Protein AF-A0A3Q8WST6-F1 (afdb_monomer_lite)

Structure (mmCIF, N/CA/C/O backbone):
data_AF-A0A3Q8WST6-F1
#
_entry.id   AF-A0A3Q8WST6-F1
#
loop_
_atom_site.group_PDB
_atom_site.id
_atom_site.type_symbol
_atom_site.label_atom_id
_atom_site.label_alt_id
_atom_site.label_comp_id
_atom_site.label_asym_id
_atom_site.label_entity_id
_atom_site.label_seq_id
_atom_site.pdbx_PDB_ins_code
_atom_site.Cartn_x
_atom_site.Cartn_y
_atom_site.Cartn_z
_atom_site.occupancy
_atom_site.B_iso_or_equiv
_atom_site.auth_seq_id
_atom_site.auth_comp_id
_atom_site.auth_asym_id
_atom_site.auth_atom_id
_atom_site.pdbx_PDB_model_num
ATOM 1 N N . MET A 1 1 ? -4.191 1.232 44.830 1.00 61.28 1 MET A N 1
ATOM 2 C CA . MET A 1 1 ? -4.397 2.197 43.733 1.00 61.28 1 MET A CA 1
ATOM 3 C C . MET A 1 1 ? -4.899 1.386 42.548 1.00 61.28 1 MET A C 1
ATOM 5 O O . MET A 1 1 ? -4.239 0.396 42.261 1.00 61.28 1 MET A O 1
ATOM 9 N N . PRO A 1 2 ? -6.073 1.664 41.961 1.00 59.22 2 PRO A N 1
ATOM 10 C CA . PRO A 1 2 ? -6.485 0.967 40.747 1.00 59.22 2 PRO A CA 1
ATOM 11 C C . PRO A 1 2 ? -5.611 1.432 39.574 1.00 59.22 2 PRO A C 1
ATOM 13 O O . PRO A 1 2 ? -5.230 2.604 39.529 1.00 59.22 2 PRO A O 1
ATOM 16 N N . ASP A 1 3 ? -5.274 0.516 38.667 1.00 56.38 3 ASP A N 1
ATOM 17 C CA . ASP A 1 3 ? -4.567 0.850 37.430 1.00 56.38 3 ASP A CA 1
ATOM 18 C C . ASP A 1 3 ? -5.406 1.816 36.578 1.00 56.38 3 ASP A C 1
ATOM 20 O O . ASP A 1 3 ? -6.643 1.740 36.595 1.00 56.38 3 ASP A O 1
ATOM 24 N N . PRO A 1 4 ? -4.768 2.741 35.837 1.00 66.75 4 PRO A N 1
ATOM 25 C CA . PRO A 1 4 ? -5.486 3.589 34.899 1.00 66.75 4 PRO A CA 1
ATOM 26 C C . PRO A 1 4 ? -6.216 2.718 33.861 1.00 66.75 4 PRO A C 1
ATOM 28 O O . PRO A 1 4 ? -5.699 1.668 33.467 1.00 66.75 4 PRO A O 1
ATOM 31 N N . PRO A 1 5 ? -7.415 3.129 33.404 1.00 70.81 5 PRO A N 1
ATOM 32 C CA . PRO A 1 5 ? -8.131 2.393 32.373 1.00 70.81 5 PRO A CA 1
ATOM 33 C C . PRO A 1 5 ? -7.253 2.280 31.126 1.00 70.81 5 PRO A C 1
ATOM 35 O O . PRO A 1 5 ? -6.619 3.255 30.716 1.00 70.81 5 PRO A O 1
ATOM 38 N N . ALA A 1 6 ? -7.210 1.083 30.539 1.00 69.75 6 ALA A N 1
ATOM 39 C CA . ALA A 1 6 ? -6.455 0.850 29.316 1.00 69.75 6 ALA A CA 1
ATOM 40 C C . ALA A 1 6 ? -6.888 1.856 28.229 1.00 69.75 6 ALA A C 1
ATOM 42 O O . ALA A 1 6 ? -8.089 2.129 28.101 1.00 69.75 6 ALA A O 1
ATOM 43 N N . PRO A 1 7 ? -5.938 2.426 27.463 1.00 77.50 7 PRO A N 1
ATOM 44 C CA . PRO A 1 7 ? -6.259 3.382 26.413 1.00 77.50 7 PRO A CA 1
ATOM 45 C C . PRO A 1 7 ? -7.199 2.756 25.380 1.00 77.50 7 PRO A C 1
ATOM 47 O O . PRO A 1 7 ? -7.179 1.550 25.129 1.00 77.50 7 PRO A O 1
ATOM 50 N N . SER A 1 8 ? -8.049 3.584 24.771 1.00 90.56 8 SER A N 1
ATOM 51 C CA . SER A 1 8 ? -8.910 3.109 23.690 1.00 90.56 8 SER A CA 1
ATOM 52 C C . SER A 1 8 ? -8.067 2.694 22.480 1.00 90.56 8 SER A C 1
ATOM 54 O O . SER A 1 8 ? -6.995 3.249 22.238 1.00 90.56 8 SER A O 1
ATOM 56 N N . LEU A 1 9 ? -8.576 1.762 21.668 1.00 92.50 9 LEU A N 1
ATOM 57 C CA . LEU A 1 9 ? -7.887 1.332 20.446 1.00 92.50 9 LEU A CA 1
ATOM 58 C C . LEU A 1 9 ? -7.626 2.503 19.483 1.00 92.50 9 LEU A C 1
ATOM 60 O O . LEU A 1 9 ? -6.607 2.517 18.805 1.00 92.50 9 LEU A O 1
ATOM 64 N N . LEU A 1 10 ? -8.522 3.495 19.449 1.00 93.38 10 LEU A N 1
ATOM 65 C CA . LEU A 1 10 ? -8.335 4.705 18.652 1.00 93.38 10 LEU A CA 1
ATOM 66 C C . LEU A 1 10 ? -7.160 5.542 19.176 1.00 93.38 10 LEU A C 1
ATOM 68 O O . LEU A 1 10 ? -6.281 5.901 18.402 1.00 93.38 10 LEU A O 1
ATOM 72 N N . THR A 1 11 ? -7.087 5.754 20.493 1.00 94.19 11 THR A N 1
ATOM 73 C CA . THR A 1 11 ? -5.969 6.456 21.147 1.00 94.19 11 THR A CA 1
ATOM 74 C C . THR A 1 11 ? -4.635 5.750 20.903 1.00 94.19 11 THR A C 1
ATOM 76 O O . THR A 1 11 ? -3.608 6.392 20.706 1.00 94.19 11 THR A O 1
ATOM 79 N N . GLU A 1 12 ? -4.631 4.416 20.889 1.00 94.12 12 GLU A N 1
ATOM 80 C CA . GLU A 1 12 ? -3.433 3.655 20.544 1.00 94.12 12 GLU A CA 1
ATOM 81 C C . GLU A 1 12 ? -3.007 3.837 19.083 1.00 94.12 12 GLU A C 1
ATOM 83 O O . GLU A 1 12 ? -1.811 3.882 18.820 1.00 94.12 12 GLU A O 1
ATOM 88 N N . ILE A 1 13 ? -3.949 3.913 18.136 1.00 94.62 13 ILE A N 1
ATOM 89 C CA . ILE A 1 13 ? -3.645 4.173 16.719 1.00 94.62 13 ILE A CA 1
ATOM 90 C C . ILE A 1 13 ? -3.088 5.591 16.564 1.00 94.62 13 ILE A C 1
ATOM 92 O O . ILE A 1 13 ? -2.056 5.759 15.924 1.00 94.62 13 ILE A O 1
ATOM 96 N N . GLU A 1 14 ? -3.720 6.594 17.176 1.00 93.69 14 GLU A N 1
ATOM 97 C CA . GLU A 1 14 ? -3.243 7.985 17.152 1.00 93.69 14 GLU A CA 1
ATOM 98 C C . GLU A 1 14 ? -1.812 8.100 17.683 1.00 93.69 14 GLU A C 1
ATOM 100 O O . GLU A 1 14 ? -0.968 8.739 17.056 1.00 93.69 14 GLU A O 1
ATOM 105 N N . ARG A 1 15 ? -1.514 7.429 18.801 1.00 94.56 15 ARG A N 1
ATOM 106 C CA . ARG A 1 15 ? -0.159 7.375 19.352 1.00 94.56 15 ARG A CA 1
ATOM 107 C C . ARG A 1 15 ? 0.814 6.677 18.399 1.00 94.56 15 ARG A C 1
ATOM 109 O O . ARG A 1 15 ? 1.867 7.226 18.108 1.00 94.56 15 ARG A O 1
ATOM 116 N N . ASP A 1 16 ? 0.466 5.498 17.886 1.00 94.62 16 ASP A N 1
ATOM 117 C CA . ASP A 1 16 ? 1.342 4.730 16.991 1.00 94.62 16 ASP A CA 1
ATOM 118 C C . ASP A 1 16 ? 1.659 5.481 15.679 1.00 94.62 16 ASP A C 1
ATOM 120 O O . ASP A 1 16 ? 2.749 5.319 15.127 1.00 94.62 16 ASP A O 1
ATOM 124 N N . LEU A 1 17 ? 0.731 6.318 15.194 1.00 90.50 17 LEU A N 1
ATOM 125 C CA . LEU A 1 17 ? 0.955 7.210 14.051 1.00 90.50 17 LEU A CA 1
ATOM 126 C C . LEU A 1 17 ? 2.005 8.290 14.355 1.00 90.50 17 LEU A C 1
ATOM 128 O O . LEU A 1 17 ? 2.798 8.626 13.478 1.00 90.50 17 LEU A O 1
ATOM 132 N N . LEU A 1 18 ? 2.026 8.823 15.581 1.00 93.31 18 LEU A N 1
ATOM 133 C CA . LEU A 1 18 ? 3.017 9.812 16.023 1.00 93.31 18 LEU A CA 1
ATOM 134 C C . LEU A 1 18 ? 4.378 9.172 16.333 1.00 93.31 18 LEU A C 1
ATOM 136 O O . LEU A 1 18 ? 5.414 9.775 16.061 1.00 93.31 18 LEU A O 1
ATOM 140 N N . ASP A 1 19 ? 4.375 7.938 16.839 1.00 93.88 19 ASP A N 1
ATOM 141 C CA . ASP A 1 19 ? 5.580 7.180 17.203 1.00 93.88 19 ASP A CA 1
ATOM 142 C C . ASP A 1 19 ? 6.260 6.500 15.996 1.00 93.88 19 ASP A C 1
ATOM 144 O O . ASP A 1 19 ? 7.228 5.755 16.158 1.00 93.88 19 ASP A O 1
ATOM 148 N N . ASN A 1 20 ? 5.773 6.756 14.776 1.00 86.31 20 ASN A N 1
ATOM 149 C CA . ASN A 1 20 ? 6.305 6.220 13.519 1.00 86.31 20 ASN A CA 1
ATOM 150 C C . ASN A 1 20 ? 6.401 4.679 13.511 1.00 86.31 20 ASN A C 1
ATOM 152 O O . ASN A 1 20 ? 7.351 4.083 12.992 1.00 86.31 20 ASN A O 1
ATOM 156 N N . VAL A 1 21 ? 5.412 4.021 14.123 1.00 93.00 21 VAL A N 1
ATOM 157 C CA . VAL A 1 21 ? 5.289 2.561 14.116 1.00 93.00 21 VAL A CA 1
ATOM 158 C C . VAL A 1 21 ? 5.015 2.087 12.683 1.00 93.00 21 VAL A C 1
ATOM 160 O O . VAL A 1 21 ? 4.419 2.799 11.876 1.00 93.00 21 VAL A O 1
ATOM 163 N N . SER A 1 22 ? 5.431 0.861 12.343 1.00 92.12 22 SER A N 1
ATOM 164 C CA . SER A 1 22 ? 5.213 0.316 10.999 1.00 92.12 22 SER A CA 1
ATOM 165 C C . SER A 1 22 ? 3.739 0.381 10.574 1.00 92.12 22 SER A C 1
ATOM 167 O O . SER A 1 22 ? 2.833 0.011 11.326 1.00 92.12 22 SER A O 1
ATOM 169 N N . VAL A 1 23 ? 3.502 0.783 9.322 1.00 93.19 23 VAL A N 1
ATOM 170 C CA . VAL A 1 23 ? 2.153 0.881 8.733 1.00 93.19 23 VAL A CA 1
ATOM 171 C C . VAL A 1 23 ? 1.377 -0.433 8.886 1.00 93.19 23 VAL A C 1
ATOM 173 O O . VAL A 1 23 ? 0.189 -0.429 9.200 1.00 93.19 23 VAL A O 1
ATOM 176 N N . ALA A 1 24 ? 2.060 -1.575 8.765 1.00 95.00 24 ALA A N 1
ATOM 177 C CA . ALA A 1 24 ? 1.468 -2.893 8.972 1.00 95.00 24 ALA A CA 1
ATOM 178 C C . ALA A 1 24 ? 0.856 -3.076 10.376 1.00 95.00 24 ALA A C 1
ATOM 180 O O . ALA A 1 24 ? -0.201 -3.693 10.511 1.00 95.00 24 ALA A O 1
ATOM 181 N N . ASN A 1 25 ? 1.486 -2.548 11.431 1.00 95.12 25 ASN A N 1
ATOM 182 C CA . ASN A 1 25 ? 0.941 -2.622 12.790 1.00 95.12 25 ASN A CA 1
ATOM 183 C C . ASN A 1 25 ? -0.312 -1.755 12.941 1.00 95.12 25 ASN A C 1
ATOM 185 O O . ASN A 1 25 ? -1.302 -2.213 13.517 1.00 95.12 25 ASN A O 1
ATOM 189 N N . VAL A 1 26 ? -0.298 -0.549 12.370 1.00 96.06 26 VAL A N 1
ATOM 190 C CA . VAL A 1 26 ? -1.460 0.351 12.377 1.00 96.06 26 VAL A CA 1
ATOM 191 C C . VAL A 1 26 ? -2.638 -0.282 11.625 1.00 96.06 26 VAL A C 1
ATOM 193 O O . VAL A 1 26 ? -3.751 -0.313 12.147 1.00 96.06 26 VAL A O 1
ATOM 196 N N . LEU A 1 27 ? -2.401 -0.899 10.460 1.00 97.31 27 LEU A N 1
ATOM 197 C CA . LEU A 1 27 ? -3.434 -1.618 9.701 1.00 97.31 27 LEU A CA 1
ATOM 198 C C . LEU A 1 27 ? -4.040 -2.789 10.489 1.00 97.31 27 LEU A C 1
ATOM 200 O O . LEU A 1 27 ? -5.257 -2.964 10.487 1.00 97.31 27 LEU A O 1
ATOM 204 N N . ARG A 1 28 ? -3.236 -3.564 11.234 1.00 97.25 28 ARG A N 1
ATOM 205 C CA . ARG A 1 28 ? -3.767 -4.629 12.112 1.00 97.25 28 ARG A CA 1
ATOM 206 C C . ARG A 1 28 ? -4.700 -4.071 13.187 1.00 97.25 28 ARG A C 1
ATOM 208 O O . ARG A 1 28 ? -5.741 -4.669 13.460 1.00 97.25 28 ARG A O 1
ATOM 215 N N . LYS A 1 29 ? -4.363 -2.918 13.773 1.00 96.56 29 LYS A N 1
ATOM 216 C CA . LYS A 1 29 ? -5.243 -2.227 14.727 1.00 96.56 29 LYS A CA 1
ATOM 217 C C . LYS A 1 29 ? -6.521 -1.722 14.054 1.00 96.56 29 LYS A C 1
ATOM 219 O O . LYS A 1 29 ? -7.591 -1.858 14.643 1.00 96.56 29 LYS A O 1
ATOM 224 N N . LEU A 1 30 ? -6.448 -1.234 12.815 1.00 96.81 30 LEU A N 1
ATOM 225 C CA . LEU A 1 30 ? -7.628 -0.826 12.043 1.00 96.81 30 LEU A CA 1
ATOM 226 C C . LEU A 1 30 ? -8.566 -1.995 11.719 1.00 96.81 30 LEU A C 1
ATOM 228 O O . LEU A 1 30 ? -9.779 -1.832 11.816 1.00 96.81 30 LEU A O 1
ATOM 232 N N . ILE A 1 31 ? -8.039 -3.192 11.440 1.00 97.88 31 ILE A N 1
ATOM 233 C CA . ILE A 1 31 ? -8.857 -4.410 11.284 1.00 97.88 31 ILE A CA 1
ATOM 234 C C . ILE A 1 31 ? -9.650 -4.692 12.571 1.00 97.88 31 ILE A C 1
ATOM 236 O O . ILE A 1 31 ? -10.858 -4.940 12.522 1.00 97.88 31 ILE A O 1
ATOM 240 N N . LEU A 1 32 ? -8.992 -4.623 13.735 1.00 97.19 32 LEU A N 1
ATOM 241 C CA . LEU A 1 32 ? -9.652 -4.807 15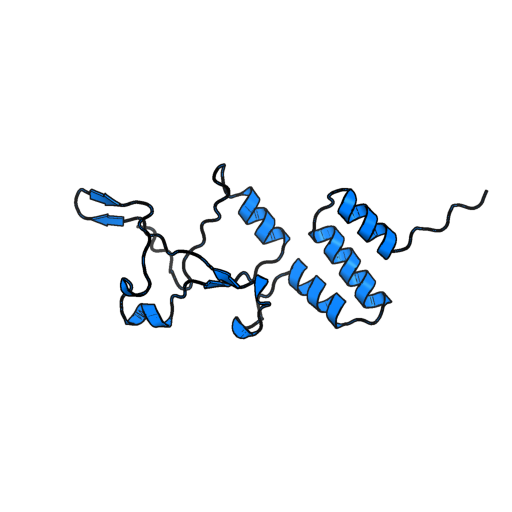.033 1.00 97.19 32 LEU A CA 1
ATOM 242 C C . LEU A 1 32 ? -10.689 -3.710 15.306 1.00 97.19 32 LEU A C 1
ATOM 244 O O . LEU A 1 32 ? -11.772 -4.004 15.816 1.00 97.19 32 LEU A O 1
ATOM 248 N N . LEU A 1 33 ? -10.375 -2.461 14.953 1.00 96.06 33 LEU A N 1
ATOM 249 C CA . LEU A 1 33 ? -11.281 -1.326 15.101 1.00 96.06 33 LEU A CA 1
ATOM 250 C C . LEU A 1 33 ? -12.531 -1.502 14.236 1.00 96.06 33 LEU A C 1
ATOM 252 O O . LEU A 1 33 ? -13.634 -1.373 14.759 1.00 96.06 33 LEU A O 1
ATOM 256 N N . GLY A 1 34 ? -12.375 -1.871 12.961 1.00 95.88 34 GLY A N 1
ATOM 257 C CA . GLY A 1 34 ? -13.488 -2.149 12.050 1.00 95.88 34 GLY A CA 1
ATOM 258 C C . GLY A 1 34 ? -14.397 -3.261 12.573 1.00 95.88 34 GLY A C 1
ATOM 259 O O . GLY A 1 34 ? -15.614 -3.095 12.608 1.00 95.88 34 GLY A O 1
ATOM 260 N N . GLY A 1 35 ? -13.817 -4.345 13.100 1.00 95.50 35 GLY A N 1
ATOM 261 C CA . GLY A 1 35 ? -14.577 -5.417 13.749 1.00 95.50 35 GLY A CA 1
ATOM 262 C C . GLY A 1 35 ? -15.375 -4.950 14.973 1.00 95.50 35 GLY A C 1
ATOM 263 O O . GLY A 1 35 ? -16.539 -5.315 15.117 1.00 95.50 35 GLY A O 1
ATOM 264 N N . ARG A 1 36 ? -14.784 -4.109 15.835 1.00 94.56 36 ARG A N 1
ATOM 265 C CA . ARG A 1 36 ? -15.458 -3.552 17.026 1.00 94.56 36 ARG A CA 1
ATOM 266 C C . ARG A 1 36 ? -16.534 -2.523 16.682 1.00 94.56 36 ARG A C 1
ATOM 268 O O . ARG A 1 36 ? -17.539 -2.446 17.378 1.00 94.56 36 ARG A O 1
ATOM 275 N N . ALA A 1 37 ? -16.317 -1.745 15.627 1.00 93.56 37 ALA A N 1
ATOM 276 C CA . ALA A 1 37 ? -17.249 -0.731 15.150 1.00 93.56 37 ALA A CA 1
ATOM 277 C C . ALA A 1 37 ? -18.365 -1.306 14.257 1.00 93.56 37 ALA A C 1
ATOM 279 O O . ALA A 1 37 ? -19.260 -0.567 13.859 1.00 93.56 37 ALA A O 1
ATOM 280 N N . GLY A 1 38 ? -18.309 -2.598 13.906 1.00 93.94 38 GLY A N 1
ATOM 281 C CA . GLY A 1 38 ? -19.239 -3.214 12.954 1.00 93.94 38 GLY A CA 1
ATOM 282 C C . GLY A 1 38 ? -19.054 -2.737 11.506 1.00 93.94 38 GLY A C 1
ATOM 283 O O . GLY A 1 38 ? -19.932 -2.955 10.677 1.00 93.94 38 GLY A O 1
ATOM 284 N N . SER A 1 39 ? -17.925 -2.099 11.185 1.00 97.44 39 SER A N 1
ATOM 285 C CA . SER A 1 39 ? -17.602 -1.635 9.834 1.00 97.44 39 SER A CA 1
ATOM 286 C C . SER A 1 39 ? -16.839 -2.723 9.080 1.00 97.44 39 SER A C 1
ATOM 288 O O . SER A 1 39 ? -15.621 -2.873 9.222 1.00 97.44 39 SER A O 1
ATOM 290 N N . ALA A 1 40 ? -17.574 -3.500 8.280 1.00 97.00 40 ALA A N 1
ATOM 291 C CA . ALA A 1 40 ? -16.982 -4.486 7.378 1.00 97.00 40 ALA A CA 1
ATOM 292 C C . ALA A 1 40 ? -16.072 -3.811 6.342 1.00 97.00 40 ALA A C 1
ATOM 294 O O . ALA A 1 40 ? -14.967 -4.285 6.115 1.00 97.00 40 ALA A O 1
ATOM 295 N N . GLU A 1 41 ? -16.487 -2.658 5.811 1.00 96.44 41 GLU A N 1
ATOM 296 C CA . GLU A 1 41 ? -15.719 -1.873 4.840 1.00 96.44 41 GLU A CA 1
ATOM 297 C C . GLU A 1 41 ? -14.315 -1.528 5.356 1.00 96.44 41 GLU A C 1
ATOM 299 O O . GLU A 1 41 ? -13.326 -1.860 4.707 1.00 96.44 41 GLU A O 1
ATOM 304 N N . LEU A 1 42 ? -14.206 -0.951 6.561 1.00 96.50 42 LEU A N 1
ATOM 305 C CA . LEU A 1 42 ? -12.909 -0.592 7.145 1.00 96.50 42 LEU A CA 1
ATOM 306 C C . LEU A 1 42 ? -12.033 -1.824 7.377 1.00 96.50 42 LEU A C 1
ATOM 308 O O . LEU A 1 42 ? -10.830 -1.811 7.110 1.00 96.50 42 LEU A O 1
ATOM 312 N N . ARG A 1 43 ? -12.639 -2.889 7.907 1.00 97.56 43 ARG A N 1
ATOM 313 C CA . ARG A 1 43 ? -11.939 -4.135 8.210 1.00 97.56 43 ARG A CA 1
ATOM 314 C C . ARG A 1 43 ? -11.386 -4.776 6.938 1.00 97.56 43 ARG A C 1
ATOM 316 O O . ARG A 1 43 ? -10.234 -5.206 6.931 1.00 97.56 43 ARG A O 1
ATOM 323 N N . ASP A 1 44 ? -12.202 -4.849 5.895 1.00 96.62 44 ASP A N 1
ATOM 324 C CA . ASP A 1 44 ? -11.873 -5.538 4.653 1.00 96.62 44 ASP A CA 1
ATOM 325 C C . ASP A 1 44 ? -10.857 -4.721 3.842 1.00 96.62 44 ASP A C 1
ATOM 327 O O . ASP A 1 44 ? -9.855 -5.284 3.401 1.00 96.62 44 ASP A O 1
ATOM 331 N N . TRP A 1 45 ? -11.018 -3.392 3.776 1.00 96.94 45 TRP A N 1
ATOM 332 C CA . TRP A 1 45 ? -10.018 -2.483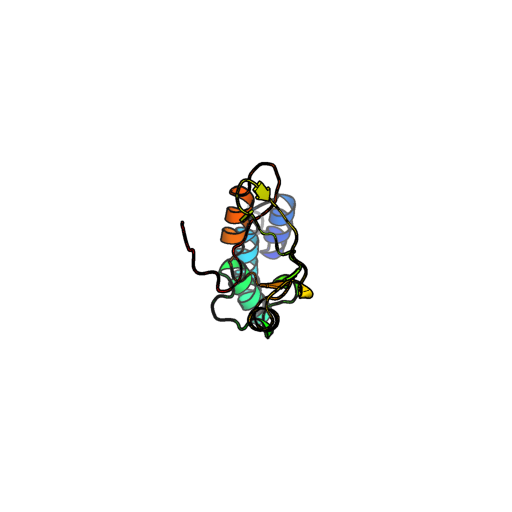 3.206 1.00 96.94 45 TRP A CA 1
ATOM 333 C C . TRP A 1 45 ? -8.660 -2.618 3.906 1.00 96.94 45 TRP A C 1
ATOM 335 O O . TRP A 1 45 ? -7.652 -2.880 3.253 1.00 96.94 45 TRP A O 1
ATOM 345 N N . ALA A 1 46 ? -8.616 -2.530 5.241 1.00 97.69 46 ALA A N 1
ATOM 346 C CA . ALA A 1 46 ? -7.355 -2.621 5.980 1.00 97.69 46 ALA A CA 1
ATOM 347 C C . ALA A 1 46 ? -6.686 -3.996 5.809 1.00 97.69 46 ALA A C 1
ATOM 349 O O . ALA A 1 46 ? -5.458 -4.108 5.795 1.00 97.69 46 ALA A O 1
ATOM 350 N N . ALA A 1 47 ? -7.487 -5.053 5.657 1.00 97.38 47 ALA A N 1
ATOM 351 C CA . ALA A 1 47 ? -6.988 -6.393 5.399 1.00 97.38 47 ALA A CA 1
ATOM 352 C C . ALA A 1 47 ? -6.424 -6.559 3.977 1.00 97.38 47 ALA A C 1
ATOM 354 O O . ALA A 1 47 ? -5.433 -7.276 3.819 1.00 97.38 47 ALA A O 1
ATOM 355 N N . GLN A 1 48 ? -7.021 -5.910 2.973 1.00 97.44 48 GLN A N 1
ATOM 356 C CA . GLN A 1 48 ? -6.489 -5.848 1.608 1.00 97.44 48 GLN A CA 1
ATOM 357 C C . GLN A 1 48 ? -5.212 -5.003 1.545 1.00 97.44 48 GLN A C 1
ATOM 359 O O . GLN A 1 48 ? -4.218 -5.445 0.988 1.00 97.44 48 GLN A O 1
ATOM 364 N N . GLU A 1 49 ? -5.161 -3.847 2.204 1.00 97.56 49 GLU A N 1
ATOM 365 C CA . GLU A 1 49 ? -3.936 -3.037 2.272 1.00 97.56 49 GLU A CA 1
ATOM 366 C C . GLU A 1 49 ? -2.768 -3.802 2.919 1.00 97.56 49 GLU A C 1
ATOM 368 O O . GLU A 1 49 ? -1.619 -3.726 2.469 1.00 97.56 49 GLU A O 1
ATOM 373 N N . LEU A 1 50 ? -3.062 -4.589 3.961 1.00 97.31 50 LEU A N 1
ATOM 374 C CA . LEU A 1 50 ? -2.058 -5.374 4.673 1.00 97.31 50 LEU A CA 1
ATOM 375 C C . LEU A 1 50 ? -1.555 -6.575 3.860 1.00 97.31 50 LEU A C 1
ATOM 377 O O . LEU A 1 50 ? -0.361 -6.869 3.903 1.00 97.31 50 LEU A O 1
ATOM 381 N N . ARG A 1 51 ? -2.453 -7.293 3.173 1.00 96.50 51 ARG A N 1
ATOM 382 C CA . ARG A 1 51 ? -2.151 -8.582 2.517 1.00 96.50 51 ARG A CA 1
ATOM 383 C C . ARG A 1 51 ? -2.002 -8.502 0.999 1.00 96.50 51 ARG A C 1
ATOM 385 O O . ARG A 1 51 ? -1.531 -9.461 0.405 1.00 96.50 51 ARG A O 1
ATOM 392 N N . GLY A 1 52 ? -2.395 -7.389 0.397 1.00 96.25 52 GLY A N 1
ATOM 393 C CA . GLY A 1 52 ? -2.461 -7.207 -1.044 1.00 96.25 52 GLY A CA 1
ATOM 394 C C . GLY A 1 52 ? -3.841 -7.495 -1.646 1.00 96.25 52 GLY A C 1
ATOM 395 O O . GLY A 1 52 ? -4.801 -7.864 -0.966 1.00 96.25 52 GLY A O 1
ATOM 396 N N . TYR A 1 53 ? -3.899 -7.318 -2.962 1.00 96.25 53 TYR A N 1
ATOM 397 C CA . TYR A 1 53 ? -5.077 -7.310 -3.827 1.00 96.25 53 TYR A CA 1
ATOM 398 C C . TYR A 1 53 ? -5.012 -8.415 -4.900 1.00 96.25 53 TYR A C 1
ATOM 400 O O . TYR A 1 53 ? -5.521 -8.228 -5.998 1.00 96.25 53 TYR A O 1
ATOM 408 N N . ALA A 1 54 ? -4.352 -9.545 -4.623 1.00 88.19 54 ALA A N 1
ATOM 409 C CA . ALA A 1 54 ? -3.995 -10.551 -5.636 1.00 88.19 54 ALA A CA 1
ATOM 410 C C . ALA A 1 54 ? -5.168 -11.043 -6.514 1.00 88.19 54 ALA A C 1
ATOM 412 O O . ALA A 1 54 ? -4.965 -11.296 -7.697 1.00 88.19 54 ALA A O 1
ATOM 413 N N . ASP A 1 55 ? -6.378 -11.127 -5.954 1.00 89.44 55 ASP A N 1
ATOM 414 C CA . ASP A 1 55 ? -7.582 -11.614 -6.646 1.00 89.44 55 ASP A CA 1
ATOM 415 C C . ASP A 1 55 ? -8.514 -10.485 -7.135 1.00 89.44 55 ASP A C 1
ATOM 417 O O . ASP A 1 55 ? -9.654 -10.738 -7.524 1.00 89.44 55 ASP A O 1
ATOM 421 N N . VAL A 1 56 ? -8.071 -9.226 -7.075 1.00 92.69 56 VAL A N 1
ATOM 422 C CA . VAL A 1 56 ? -8.874 -8.056 -7.461 1.00 92.69 56 VAL A CA 1
ATOM 423 C C . VAL A 1 56 ? -8.549 -7.662 -8.897 1.00 92.69 56 VAL A C 1
ATOM 425 O O . VAL A 1 56 ? -7.383 -7.545 -9.267 1.00 92.69 56 VAL A O 1
ATOM 428 N N . HIS A 1 57 ? -9.579 -7.442 -9.716 1.00 91.81 57 HIS A N 1
ATOM 429 C CA . HIS A 1 57 ? -9.385 -6.967 -11.083 1.00 91.81 57 HIS A CA 1
ATOM 430 C C . HIS A 1 57 ? -8.777 -5.554 -11.087 1.00 91.81 57 HIS A C 1
ATOM 432 O O . HIS A 1 57 ? -9.048 -4.747 -10.199 1.00 91.81 57 HIS A O 1
ATOM 438 N N . VAL A 1 58 ? -7.979 -5.215 -12.105 1.00 88.50 58 VAL A N 1
ATOM 439 C CA . VAL A 1 58 ? -7.290 -3.910 -12.191 1.00 88.50 58 VAL A CA 1
ATOM 440 C C . VAL A 1 58 ? -8.251 -2.712 -12.145 1.00 88.50 58 VAL A C 1
ATOM 442 O O . VAL A 1 58 ? -7.926 -1.655 -11.593 1.00 88.50 58 VAL A O 1
ATOM 445 N N . ASP A 1 59 ? -9.455 -2.881 -12.689 1.00 90.50 59 ASP A N 1
ATOM 446 C CA . ASP A 1 59 ? -10.488 -1.842 -12.699 1.00 90.50 59 ASP A CA 1
ATOM 447 C C . ASP A 1 59 ? -11.060 -1.581 -11.301 1.00 90.50 59 ASP A C 1
ATOM 449 O O . ASP A 1 59 ? -11.354 -0.430 -10.972 1.00 90.50 59 ASP A O 1
ATOM 453 N N . ASP A 1 60 ? -11.104 -2.618 -10.463 1.00 93.12 60 ASP A N 1
ATOM 454 C CA . ASP A 1 60 ? -11.607 -2.577 -9.087 1.00 93.12 60 ASP A CA 1
ATOM 455 C C . ASP A 1 60 ? -10.526 -2.177 -8.071 1.00 93.12 60 ASP A C 1
ATOM 457 O O . ASP A 1 60 ? -10.821 -1.932 -6.899 1.00 93.12 60 ASP A O 1
ATOM 461 N N . LEU A 1 61 ? -9.260 -2.081 -8.498 1.00 94.75 61 LEU A N 1
ATOM 462 C CA . LEU A 1 61 ? -8.203 -1.558 -7.641 1.00 94.75 61 LEU A CA 1
ATOM 463 C C . LEU A 1 61 ? -8.476 -0.094 -7.265 1.00 94.75 61 LEU A C 1
ATOM 465 O O . LEU A 1 61 ? -8.807 0.721 -8.143 1.00 94.75 61 LEU A O 1
ATOM 469 N N . PRO A 1 62 ? -8.212 0.292 -5.999 1.00 94.94 62 PRO A N 1
ATOM 470 C CA . PRO A 1 62 ? -8.238 1.690 -5.603 1.00 94.94 62 PRO A CA 1
ATOM 471 C C . PRO A 1 62 ? -7.364 2.541 -6.529 1.00 94.94 62 PRO A C 1
ATOM 473 O O . PRO A 1 62 ? -6.266 2.137 -6.910 1.00 94.94 62 PRO A O 1
ATOM 476 N N . ALA A 1 63 ? -7.824 3.743 -6.882 1.00 93.81 63 ALA A N 1
ATOM 477 C CA . ALA A 1 63 ? -7.129 4.591 -7.855 1.00 93.81 63 ALA A CA 1
ATOM 478 C C . ALA A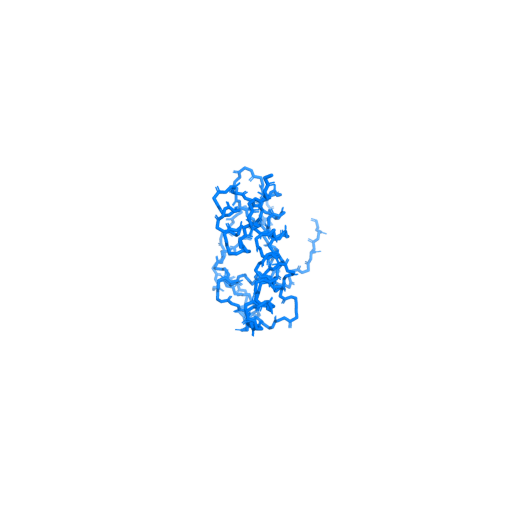 1 63 ? -5.663 4.869 -7.473 1.00 93.81 63 ALA A C 1
ATOM 480 O O . ALA A 1 63 ? -4.792 4.888 -8.336 1.00 93.81 63 ALA A O 1
ATOM 481 N N . TYR A 1 64 ? -5.373 4.998 -6.176 1.00 94.25 64 TYR A N 1
ATOM 482 C CA . TYR A 1 64 ? -4.018 5.204 -5.660 1.00 94.25 64 TYR A CA 1
ATOM 483 C C . TYR A 1 64 ? -3.104 3.967 -5.767 1.00 94.25 64 TYR A C 1
ATOM 485 O O . TYR A 1 64 ? -1.903 4.088 -5.550 1.00 94.25 64 TYR A O 1
ATOM 493 N N . ARG A 1 65 ? -3.636 2.782 -6.104 1.00 94.12 65 ARG A N 1
ATOM 494 C CA . ARG A 1 65 ? -2.858 1.572 -6.428 1.00 94.12 65 ARG A CA 1
ATOM 495 C C . ARG A 1 65 ? -2.477 1.490 -7.913 1.00 94.12 65 ARG A C 1
ATOM 497 O O . ARG A 1 65 ? -1.776 0.558 -8.298 1.00 94.12 65 ARG A O 1
ATOM 504 N N . LYS A 1 66 ? -2.911 2.446 -8.743 1.00 92.44 66 LYS A N 1
ATOM 505 C CA . LYS A 1 66 ? -2.578 2.550 -10.173 1.00 92.44 66 LYS A CA 1
ATOM 506 C C . LYS A 1 66 ? -1.615 3.716 -10.380 1.00 92.44 66 LYS A C 1
ATOM 508 O O . LYS A 1 66 ? -2.030 4.867 -10.494 1.00 92.44 66 LYS A O 1
ATOM 513 N N . ILE A 1 67 ? -0.317 3.421 -10.380 1.00 89.31 67 ILE A N 1
ATOM 514 C CA . ILE A 1 67 ? 0.732 4.446 -10.391 1.00 89.31 67 ILE A CA 1
ATOM 515 C C . ILE A 1 67 ? 1.137 4.769 -11.832 1.00 89.31 67 ILE A C 1
ATOM 517 O O . ILE A 1 67 ? 1.499 3.849 -12.568 1.00 89.31 67 ILE A O 1
ATOM 521 N N . PRO A 1 68 ? 1.124 6.048 -12.252 1.00 87.50 68 PRO A N 1
ATOM 522 C CA . PRO A 1 68 ? 1.706 6.447 -13.525 1.00 87.50 68 PRO A CA 1
ATOM 523 C C . PRO A 1 68 ? 3.209 6.147 -13.540 1.00 87.50 68 PRO A C 1
ATOM 525 O O . PRO A 1 68 ? 3.937 6.605 -12.659 1.00 87.50 68 PRO A O 1
ATOM 528 N N . ALA A 1 69 ? 3.679 5.408 -14.538 1.00 84.31 69 ALA A N 1
ATOM 529 C CA . ALA A 1 69 ? 5.088 5.071 -14.696 1.00 84.31 69 ALA A CA 1
ATOM 530 C C . ALA A 1 69 ? 5.541 5.276 -16.142 1.00 84.31 69 ALA A C 1
ATOM 532 O O . ALA A 1 69 ? 4.773 5.092 -17.087 1.00 84.31 69 ALA A O 1
ATOM 533 N N . ILE A 1 70 ? 6.810 5.655 -16.300 1.00 82.94 70 ILE A N 1
ATOM 534 C CA . ILE A 1 70 ? 7.458 5.731 -17.607 1.00 82.94 70 ILE A CA 1
ATOM 535 C C . ILE A 1 70 ? 8.045 4.371 -17.973 1.00 82.94 70 ILE A C 1
ATOM 537 O O . ILE A 1 70 ? 8.607 3.674 -17.127 1.00 82.94 70 ILE A O 1
ATOM 541 N N . ILE A 1 71 ? 7.954 4.016 -19.249 1.00 84.25 71 ILE A N 1
ATOM 542 C CA . ILE A 1 71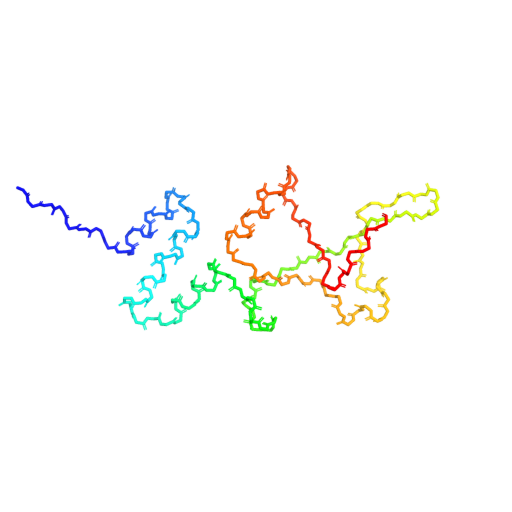 ? 8.635 2.844 -19.789 1.00 84.25 71 ILE A CA 1
ATOM 543 C C . ILE A 1 71 ? 10.072 3.252 -20.106 1.00 84.25 71 ILE A C 1
ATOM 545 O O . ILE A 1 71 ? 10.298 4.259 -20.779 1.00 84.25 71 ILE A O 1
ATOM 549 N N . GLN A 1 72 ? 11.040 2.471 -19.630 1.00 85.44 72 GLN A N 1
ATOM 550 C CA . GLN A 1 72 ? 12.453 2.643 -19.957 1.00 85.44 72 GLN A CA 1
ATOM 551 C C . GLN A 1 72 ? 13.020 1.348 -20.533 1.00 85.44 72 GLN A C 1
ATOM 553 O O . GLN A 1 72 ? 12.694 0.264 -20.049 1.00 85.44 72 GLN A O 1
ATOM 558 N N . MET A 1 73 ? 13.885 1.470 -21.540 1.00 83.56 73 MET A N 1
ATOM 559 C CA . MET A 1 73 ? 14.619 0.349 -22.123 1.00 83.56 73 MET A CA 1
ATOM 560 C C . MET A 1 73 ? 16.135 0.517 -21.968 1.00 83.56 73 MET A C 1
ATOM 562 O O . MET A 1 73 ? 16.671 1.622 -22.092 1.00 83.56 73 MET A O 1
ATOM 566 N N . ASP A 1 74 ? 16.807 -0.609 -21.742 1.00 83.75 74 ASP A N 1
ATOM 567 C CA . ASP A 1 74 ? 18.253 -0.774 -21.876 1.00 83.75 74 ASP A CA 1
ATOM 568 C C . ASP A 1 74 ? 18.476 -1.727 -23.065 1.00 83.75 74 ASP A C 1
ATOM 570 O O . ASP A 1 74 ? 17.898 -2.815 -23.097 1.00 83.75 74 ASP A O 1
ATOM 574 N N . ALA A 1 75 ? 19.261 -1.323 -24.066 1.00 83.81 75 ALA A N 1
ATOM 575 C CA . ALA A 1 75 ? 19.440 -2.074 -25.308 1.00 83.81 75 ALA A CA 1
ATOM 576 C C . ALA A 1 75 ? 20.882 -2.007 -25.826 1.00 83.81 75 ALA A C 1
ATOM 578 O O . ALA A 1 75 ? 21.593 -1.020 -25.639 1.00 83.81 75 ALA A O 1
ATOM 579 N N . VAL A 1 76 ? 21.302 -3.054 -26.536 1.00 86.62 76 VAL A N 1
ATOM 580 C CA . VAL A 1 76 ? 22.558 -3.072 -27.296 1.00 86.62 76 VAL A CA 1
ATOM 581 C C . VAL A 1 76 ? 22.210 -3.055 -28.782 1.00 86.62 76 VAL A C 1
ATOM 583 O O . VAL A 1 76 ? 21.560 -3.968 -29.283 1.00 86.62 76 VAL A O 1
ATOM 586 N N . VAL A 1 77 ? 22.630 -2.004 -29.485 1.00 85.19 77 VAL A N 1
ATOM 587 C CA . VAL A 1 77 ? 22.373 -1.784 -30.913 1.00 85.19 77 VAL A CA 1
ATOM 588 C C . VAL A 1 77 ? 23.710 -1.791 -31.654 1.00 85.19 77 VAL A C 1
ATOM 590 O O . VAL A 1 77 ? 24.398 -0.775 -31.771 1.00 85.19 77 VAL A O 1
ATOM 593 N N . GLY A 1 78 ? 24.107 -2.970 -32.138 1.00 86.06 78 GLY A N 1
ATOM 594 C CA . GLY A 1 78 ? 25.419 -3.168 -32.758 1.00 86.06 78 GLY A CA 1
ATOM 595 C C . GLY A 1 78 ? 26.555 -2.886 -31.759 1.00 86.06 78 GLY A C 1
ATOM 596 O O . GLY A 1 78 ? 26.551 -3.475 -30.681 1.00 86.06 78 GLY A O 1
ATOM 597 N N . PRO A 1 79 ? 27.529 -2.008 -32.075 1.00 89.88 79 PRO A N 1
ATOM 598 C CA . PRO A 1 79 ? 28.593 -1.638 -31.138 1.00 89.88 79 PRO A CA 1
ATOM 599 C C . PRO A 1 79 ? 28.148 -0.622 -30.069 1.00 89.88 79 PRO A C 1
ATOM 601 O O . PRO A 1 79 ? 28.944 -0.278 -29.197 1.00 89.88 79 PRO A O 1
ATOM 604 N N . HIS A 1 80 ? 26.920 -0.099 -30.144 1.00 84.31 80 HIS A N 1
ATOM 605 C CA . HIS A 1 80 ? 26.424 0.926 -29.229 1.00 84.31 80 HIS A CA 1
ATOM 606 C C . HIS A 1 80 ? 25.561 0.322 -28.122 1.00 84.31 80 HIS A C 1
ATOM 608 O O . HIS A 1 80 ? 24.748 -0.568 -28.365 1.00 84.31 80 HIS A O 1
ATOM 614 N N . GLN A 1 81 ? 25.704 0.854 -26.911 1.00 88.31 81 GLN A N 1
ATOM 615 C CA . GLN A 1 81 ? 24.825 0.564 -25.784 1.00 88.31 81 GLN A CA 1
ATOM 616 C C . GLN A 1 81 ? 23.967 1.793 -25.493 1.00 88.31 81 GLN A C 1
ATOM 618 O O . GLN A 1 81 ? 24.476 2.911 -25.409 1.00 88.31 81 GLN A O 1
ATOM 623 N N . VAL A 1 82 ? 22.669 1.568 -25.335 1.00 86.00 82 VAL A N 1
ATOM 624 C CA . VAL A 1 82 ? 21.691 2.570 -24.931 1.00 86.00 82 VAL A CA 1
ATOM 625 C C . VAL A 1 82 ? 21.137 2.155 -23.576 1.00 86.00 82 VAL A C 1
ATOM 627 O O . VAL A 1 82 ? 20.746 1.005 -23.394 1.00 86.00 82 VAL A O 1
ATOM 630 N N . SER A 1 83 ? 21.106 3.091 -22.631 1.00 86.25 83 SER A N 1
ATOM 631 C CA . SER A 1 83 ? 20.614 2.841 -21.277 1.00 86.25 83 SER A CA 1
ATOM 632 C C . SER A 1 83 ? 19.598 3.903 -20.874 1.00 86.25 83 SER A C 1
ATOM 634 O O . SER A 1 83 ? 19.792 5.084 -21.163 1.00 86.25 83 SER A O 1
ATOM 636 N N . HIS A 1 84 ? 18.554 3.489 -20.161 1.00 84.25 84 HIS A N 1
ATOM 637 C CA . HIS A 1 84 ? 17.464 4.312 -19.641 1.00 84.25 84 HIS A CA 1
ATOM 638 C C . HIS A 1 84 ? 16.746 5.141 -20.715 1.00 84.25 84 HIS A C 1
ATOM 640 O O . HIS A 1 84 ? 16.264 6.240 -20.432 1.00 84.25 84 HIS A O 1
ATOM 646 N N . GLN A 1 85 ? 16.657 4.632 -21.948 1.00 86.06 85 GLN A N 1
ATOM 647 C CA . GLN A 1 85 ? 15.900 5.313 -22.993 1.00 86.06 85 GLN A CA 1
ATOM 648 C C . GLN A 1 85 ? 14.413 5.244 -22.651 1.00 86.06 85 GLN A C 1
ATOM 650 O O . GLN A 1 85 ? 13.837 4.158 -22.578 1.00 86.06 85 GLN A O 1
ATOM 655 N N . THR A 1 86 ? 13.796 6.406 -22.440 1.00 86.50 86 THR A N 1
ATOM 656 C CA . THR A 1 86 ? 12.346 6.518 -22.269 1.00 86.50 86 THR A CA 1
ATOM 657 C C . THR A 1 86 ? 11.646 6.149 -23.569 1.00 86.50 86 THR A C 1
ATOM 659 O O . THR A 1 86 ? 12.029 6.639 -24.629 1.00 86.50 86 THR A O 1
ATOM 662 N N . VAL A 1 87 ? 10.615 5.314 -23.462 1.00 82.50 87 VAL A N 1
ATOM 663 C CA . VAL A 1 87 ? 9.819 4.834 -24.593 1.00 82.50 87 VAL A CA 1
ATOM 664 C C . VAL A 1 87 ? 8.427 5.435 -24.507 1.00 82.50 87 VAL A C 1
ATOM 666 O O . VAL A 1 87 ? 7.706 5.235 -23.527 1.00 82.50 87 VAL A O 1
ATOM 669 N N . GLY A 1 88 ? 8.046 6.193 -25.528 1.00 81.12 88 GLY A N 1
ATOM 670 C CA . GLY A 1 88 ? 6.690 6.697 -25.681 1.00 81.12 88 GLY A CA 1
ATOM 671 C C . GLY A 1 88 ? 5.729 5.591 -26.141 1.00 81.12 88 GLY A C 1
ATOM 672 O O . GLY A 1 88 ? 6.132 4.702 -26.889 1.00 81.12 88 GLY A O 1
ATOM 673 N N . PRO A 1 89 ? 4.427 5.659 -25.806 1.00 76.00 89 PRO A N 1
ATOM 674 C CA . PRO A 1 89 ? 3.446 4.665 -26.257 1.00 76.00 89 PRO A CA 1
ATOM 675 C C . PRO A 1 89 ? 3.396 4.481 -27.783 1.00 76.00 89 PRO A C 1
ATOM 677 O O . PRO A 1 89 ? 3.177 3.381 -28.277 1.00 76.00 89 PRO A O 1
ATOM 680 N N . HIS A 1 90 ? 3.636 5.547 -28.552 1.00 81.50 90 HIS A N 1
ATOM 681 C CA . HIS A 1 90 ? 3.665 5.488 -30.018 1.00 81.50 90 HIS A CA 1
ATOM 682 C C . HIS A 1 90 ? 4.909 4.787 -30.581 1.00 81.50 90 HIS A C 1
ATOM 684 O O . HIS A 1 90 ? 4.896 4.368 -31.736 1.00 81.50 90 HIS A O 1
ATOM 690 N N . GLU A 1 91 ? 5.967 4.640 -29.787 1.00 82.38 91 GLU A N 1
ATOM 691 C CA . GLU A 1 91 ? 7.198 3.947 -30.177 1.00 82.38 91 GLU A CA 1
ATOM 692 C C . GLU A 1 91 ? 7.088 2.431 -29.963 1.00 82.38 91 GLU A C 1
ATOM 694 O O . GLU A 1 91 ? 7.916 1.672 -30.465 1.00 82.38 91 GLU A O 1
ATOM 699 N N . LEU A 1 92 ? 6.042 1.976 -29.263 1.00 82.62 92 LEU A N 1
ATOM 700 C CA . LEU A 1 92 ? 5.730 0.561 -29.125 1.00 82.62 92 LEU A CA 1
ATOM 701 C C . LEU A 1 92 ? 5.128 -0.000 -30.427 1.00 82.62 92 LEU A C 1
ATOM 703 O O . LEU A 1 92 ? 4.349 0.703 -31.091 1.00 82.62 92 LEU A O 1
ATOM 707 N N . PRO A 1 93 ? 5.428 -1.272 -30.768 1.00 83.19 93 PRO A N 1
ATOM 708 C CA . PRO A 1 93 ? 4.726 -2.008 -31.817 1.00 83.19 93 PRO A CA 1
ATOM 709 C C . PRO A 1 93 ? 3.211 -1.972 -31.606 1.00 83.19 93 PRO A C 1
ATOM 711 O O . PRO A 1 93 ? 2.751 -1.963 -30.467 1.00 83.19 93 PRO A O 1
ATOM 714 N N . GLU A 1 94 ? 2.437 -1.980 -32.691 1.00 81.50 94 GLU A N 1
ATOM 715 C CA . GLU A 1 94 ? 0.971 -1.864 -32.643 1.00 81.50 94 GLU A CA 1
ATOM 716 C C . GLU A 1 94 ? 0.330 -2.908 -31.717 1.00 81.50 94 GLU A C 1
ATOM 718 O O . GLU A 1 94 ? -0.466 -2.552 -30.855 1.00 81.50 94 GLU A O 1
ATOM 723 N N . GLU A 1 95 ? 0.805 -4.152 -31.793 1.00 80.06 95 GLU A N 1
ATOM 724 C CA . GLU A 1 95 ? 0.398 -5.279 -30.942 1.00 80.06 95 GLU A CA 1
ATOM 725 C C . GLU A 1 95 ? 0.615 -5.014 -29.441 1.00 80.06 95 GLU A C 1
ATOM 727 O O . GLU A 1 95 ? -0.140 -5.483 -28.596 1.00 80.06 95 GLU A O 1
ATOM 732 N N . ALA A 1 96 ? 1.646 -4.245 -29.085 1.00 78.25 96 ALA A N 1
ATOM 733 C CA . ALA A 1 96 ? 1.993 -3.958 -27.698 1.00 78.25 96 ALA A CA 1
ATOM 734 C C . ALA A 1 96 ? 1.247 -2.737 -27.137 1.00 78.25 96 ALA A C 1
ATOM 736 O O . ALA A 1 96 ? 1.130 -2.607 -25.918 1.00 78.25 96 ALA A O 1
ATOM 737 N N . ARG A 1 97 ? 0.722 -1.849 -27.994 1.00 79.00 97 ARG A N 1
ATOM 738 C CA . ARG A 1 97 ? 0.026 -0.619 -27.566 1.00 79.00 97 ARG A CA 1
ATOM 739 C C . ARG A 1 97 ? -1.273 -0.898 -26.816 1.00 79.00 97 ARG A C 1
ATOM 741 O O . ARG A 1 97 ? -1.662 -0.093 -25.977 1.00 79.00 97 ARG A O 1
ATOM 748 N N . GLU A 1 98 ? -1.929 -2.020 -27.104 1.00 75.81 98 GLU A N 1
ATOM 749 C CA . GLU A 1 98 ? -3.168 -2.425 -26.427 1.00 75.81 98 GLU A CA 1
ATOM 750 C C . GLU A 1 98 ? -2.912 -3.048 -25.046 1.00 75.81 98 GLU A C 1
ATOM 752 O O . GLU A 1 98 ? -3.780 -3.011 -24.176 1.00 75.81 98 GLU A O 1
ATOM 757 N N . HIS A 1 99 ? -1.716 -3.601 -24.824 1.00 73.12 99 HIS A N 1
ATOM 758 C CA . HIS A 1 99 ? -1.390 -4.373 -23.621 1.00 73.12 99 HIS A CA 1
ATOM 759 C C . HIS A 1 99 ? -0.456 -3.645 -22.649 1.00 73.12 99 HIS A C 1
ATOM 761 O O . HIS A 1 99 ? -0.469 -3.935 -21.452 1.00 73.12 99 HIS A O 1
ATOM 767 N N . ILE A 1 100 ? 0.351 -2.702 -23.137 1.00 74.88 100 ILE A N 1
ATOM 768 C CA . ILE A 1 100 ? 1.316 -1.958 -22.327 1.00 74.88 100 ILE A CA 1
ATOM 769 C C . ILE A 1 100 ? 0.779 -0.550 -22.079 1.00 74.88 100 ILE A C 1
ATOM 771 O O . ILE A 1 100 ? 0.738 0.292 -22.975 1.00 74.88 100 ILE A O 1
ATOM 775 N N . THR A 1 101 ? 0.394 -0.285 -20.833 1.00 74.19 101 THR A N 1
ATOM 776 C CA . THR A 1 101 ? -0.079 1.032 -20.397 1.00 74.19 101 THR A CA 1
ATOM 777 C C . THR A 1 101 ? 0.992 1.759 -19.581 1.00 74.19 101 THR A C 1
ATOM 779 O O . THR A 1 101 ? 1.873 1.144 -18.984 1.00 74.19 101 THR A O 1
ATOM 782 N N . ASN A 1 102 ? 0.889 3.090 -19.497 1.00 77.25 102 ASN A N 1
ATOM 783 C CA . ASN A 1 102 ? 1.722 3.913 -18.607 1.00 77.25 102 ASN A CA 1
ATOM 784 C C . ASN A 1 102 ? 1.254 3.852 -17.139 1.00 77.25 102 ASN A C 1
ATOM 786 O O . ASN A 1 102 ? 1.551 4.756 -16.359 1.00 77.25 102 ASN A O 1
ATOM 790 N N . GLN A 1 103 ? 0.464 2.844 -16.762 1.00 84.12 103 GLN A N 1
ATOM 791 C CA . GLN A 1 103 ? 0.013 2.634 -15.394 1.00 84.12 103 GLN A CA 1
ATOM 792 C C . GLN A 1 103 ? 0.487 1.276 -14.901 1.00 84.12 103 GLN A C 1
ATOM 794 O O . GLN A 1 103 ? 0.255 0.247 -15.530 1.00 84.12 103 GLN A O 1
ATOM 799 N N . VAL A 1 104 ? 1.124 1.280 -13.737 1.00 87.06 104 VAL A N 1
ATOM 800 C CA . VAL A 1 104 ? 1.564 0.065 -13.062 1.00 87.06 104 VAL A CA 1
ATOM 801 C C . VAL A 1 104 ? 0.602 -0.204 -11.908 1.00 87.06 104 VAL A C 1
ATOM 803 O O . VAL A 1 104 ? 0.547 0.597 -10.966 1.00 87.06 104 VAL A O 1
ATOM 806 N N . PRO A 1 105 ? -0.185 -1.293 -11.966 1.00 90.56 105 PRO A N 1
ATOM 807 C CA . PRO A 1 105 ? -1.008 -1.708 -10.841 1.00 90.56 105 PRO A CA 1
ATOM 808 C C . PRO A 1 105 ? -0.147 -2.356 -9.749 1.00 90.56 105 PRO A C 1
ATOM 810 O O . PRO A 1 105 ? 0.649 -3.257 -10.016 1.00 90.56 105 PRO A O 1
ATOM 813 N N . PHE A 1 106 ? -0.333 -1.917 -8.504 1.00 91.94 106 PHE A N 1
ATOM 814 C CA . PHE A 1 106 ? 0.337 -2.467 -7.324 1.00 91.94 106 PHE A CA 1
ATOM 815 C C . PHE A 1 106 ? -0.615 -3.327 -6.499 1.00 91.94 106 PHE A C 1
ATOM 817 O O . PHE A 1 106 ? -1.386 -2.827 -5.672 1.00 91.94 106 PHE A O 1
ATOM 824 N N . TYR A 1 107 ? -0.506 -4.639 -6.688 1.00 94.25 107 TYR A N 1
ATOM 825 C CA . TYR A 1 107 ? -1.294 -5.636 -5.964 1.00 94.25 107 TYR A CA 1
ATOM 826 C C . TYR A 1 107 ? -0.695 -6.026 -4.613 1.00 94.25 107 TYR A C 1
ATOM 828 O O . TYR A 1 107 ? -1.361 -6.679 -3.821 1.00 94.25 107 TYR A O 1
ATOM 836 N N . GLN A 1 108 ? 0.555 -5.669 -4.339 1.00 94.62 108 GLN A N 1
ATOM 837 C CA . GLN A 1 108 ? 1.290 -6.198 -3.196 1.00 94.62 108 GLN A CA 1
ATOM 838 C C . GLN A 1 108 ? 0.799 -5.613 -1.868 1.00 94.62 108 GLN A C 1
ATOM 840 O O . GLN A 1 108 ? 0.304 -4.479 -1.808 1.00 94.62 108 GLN A O 1
ATOM 845 N N . GLY A 1 109 ? 0.942 -6.378 -0.786 1.00 96.00 109 GLY A N 1
ATOM 846 C CA . GLY A 1 109 ? 0.679 -5.877 0.561 1.00 96.00 109 GLY A CA 1
ATOM 847 C C . GLY A 1 109 ? 1.687 -4.797 0.959 1.00 96.00 109 GLY A C 1
ATOM 848 O O . GLY A 1 109 ? 2.794 -4.728 0.420 1.00 96.00 109 GLY A O 1
ATOM 849 N N . ILE A 1 110 ? 1.342 -3.952 1.935 1.00 95.38 110 ILE A N 1
ATOM 850 C CA . ILE A 1 110 ? 2.217 -2.832 2.325 1.00 95.38 110 ILE A CA 1
ATOM 851 C C . ILE A 1 110 ? 3.631 -3.276 2.736 1.00 95.38 110 ILE A C 1
ATOM 853 O O . ILE A 1 110 ? 4.598 -2.575 2.456 1.00 95.38 110 ILE A O 1
ATOM 857 N N . GLY A 1 111 ? 3.768 -4.455 3.355 1.00 92.69 111 GLY A N 1
ATOM 858 C CA . GLY A 1 111 ? 5.071 -4.989 3.760 1.00 92.69 111 GLY A CA 1
ATOM 859 C C . GLY A 1 111 ? 5.960 -5.364 2.572 1.00 92.69 111 GLY A C 1
ATOM 860 O O . GLY A 1 111 ? 7.165 -5.143 2.610 1.00 92.69 111 GLY A O 1
ATOM 861 N N . GLU A 1 112 ? 5.370 -5.875 1.493 1.00 92.56 112 GLU A N 1
ATOM 862 C CA . GLU A 1 112 ? 6.094 -6.165 0.254 1.00 92.56 112 GLU A CA 1
ATOM 863 C C . GLU A 1 112 ? 6.507 -4.872 -0.454 1.00 92.56 112 GLU A C 1
ATOM 865 O O . GLU A 1 112 ? 7.639 -4.766 -0.913 1.00 92.56 112 GLU A O 1
ATOM 870 N N . ILE A 1 113 ? 5.629 -3.861 -0.487 1.00 91.75 113 ILE A N 1
ATOM 871 C CA . ILE A 1 113 ? 5.954 -2.537 -1.041 1.00 91.75 113 ILE A CA 1
ATOM 872 C C . ILE A 1 113 ? 7.113 -1.901 -0.264 1.00 9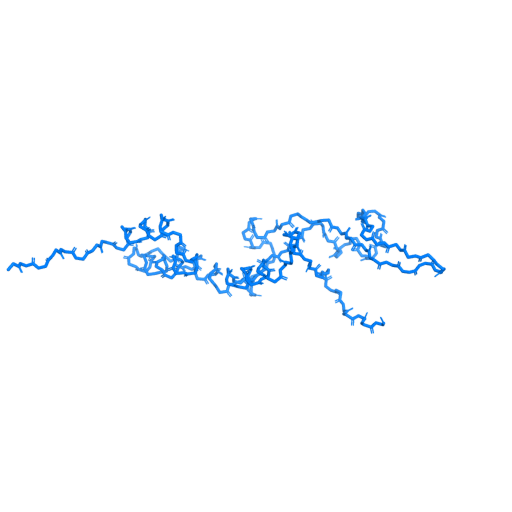1.75 113 ILE A C 1
ATOM 874 O O . ILE A 1 113 ? 8.041 -1.371 -0.868 1.00 91.75 113 ILE A O 1
ATOM 878 N N . GLN A 1 114 ? 7.099 -1.992 1.068 1.00 90.00 114 GLN A N 1
ATOM 879 C CA . GLN A 1 114 ? 8.210 -1.538 1.907 1.00 90.00 114 GLN A CA 1
ATOM 880 C C . GLN A 1 114 ? 9.505 -2.285 1.571 1.00 90.00 114 GLN A C 1
ATOM 882 O O . GLN A 1 114 ? 10.522 -1.644 1.336 1.00 90.00 114 GLN A O 1
ATOM 887 N N . ALA A 1 115 ? 9.456 -3.612 1.427 1.00 89.12 115 ALA A N 1
ATOM 888 C CA . ALA A 1 115 ? 10.624 -4.398 1.032 1.00 89.12 115 ALA A CA 1
ATOM 889 C C . ALA A 1 115 ? 11.161 -4.017 -0.364 1.00 89.12 115 ALA A C 1
ATOM 891 O O . ALA A 1 115 ? 12.374 -4.014 -0.572 1.00 89.12 115 ALA A O 1
ATOM 892 N N . MET A 1 116 ? 10.290 -3.656 -1.316 1.00 88.75 116 MET A N 1
ATOM 893 C CA . MET A 1 116 ? 10.711 -3.137 -2.626 1.00 88.75 116 MET A CA 1
ATOM 894 C C . MET A 1 116 ? 11.446 -1.801 -2.505 1.00 88.75 116 MET A C 1
ATOM 896 O O . MET A 1 116 ? 12.428 -1.579 -3.211 1.00 88.75 116 MET A O 1
ATOM 900 N N . ILE A 1 117 ? 10.977 -0.919 -1.622 1.00 87.94 117 ILE A N 1
ATOM 901 C CA . ILE A 1 117 ? 11.612 0.376 -1.359 1.00 87.94 117 ILE A CA 1
ATOM 902 C C . ILE A 1 117 ? 12.963 0.168 -0.672 1.00 87.94 117 ILE A C 1
ATOM 904 O O . ILE A 1 117 ? 13.957 0.719 -1.134 1.00 87.94 117 ILE A O 1
ATOM 908 N N . ASP A 1 118 ? 13.022 -0.665 0.365 1.00 87.00 118 ASP A N 1
ATOM 909 C CA . ASP A 1 118 ? 14.254 -0.957 1.108 1.00 87.00 118 ASP A CA 1
ATOM 910 C C . ASP A 1 118 ? 15.305 -1.652 0.225 1.00 87.00 118 ASP A C 1
ATOM 912 O O . ASP A 1 118 ? 16.507 -1.453 0.396 1.00 87.00 118 ASP A O 1
ATOM 916 N N . GLY A 1 119 ? 14.856 -2.451 -0.748 1.00 83.38 119 GLY A N 1
ATOM 917 C CA . GLY A 1 119 ? 15.709 -3.071 -1.762 1.00 83.38 119 GLY A CA 1
ATOM 918 C C . GLY A 1 119 ? 16.110 -2.137 -2.909 1.00 83.38 119 GLY A C 1
ATOM 919 O O . GLY A 1 119 ? 17.030 -2.460 -3.664 1.00 83.38 119 GLY A O 1
ATOM 920 N N . SER A 1 120 ? 15.448 -0.986 -3.066 1.00 77.31 120 SER A N 1
ATOM 921 C CA . SER A 1 120 ? 15.840 0.025 -4.047 1.00 77.31 120 SER A CA 1
ATOM 922 C C . SER A 1 120 ? 17.019 0.823 -3.486 1.00 77.31 120 SER A C 1
ATOM 924 O O . SER A 1 120 ? 16.919 1.426 -2.424 1.00 77.31 120 SER A O 1
ATOM 926 N N . GLY A 1 121 ? 18.173 0.776 -4.162 1.00 69.94 121 GLY A N 1
ATOM 927 C CA . GLY A 1 121 ? 19.396 1.454 -3.713 1.00 69.94 121 GLY A CA 1
ATOM 928 C C . GLY A 1 121 ? 19.259 2.983 -3.595 1.00 69.94 121 GLY A C 1
ATOM 929 O O . GLY A 1 121 ? 18.172 3.548 -3.687 1.00 69.94 121 GLY A O 1
ATOM 930 N N . GLU A 1 122 ? 20.385 3.688 -3.452 1.00 60.81 122 GLU A N 1
ATOM 931 C CA . GLU A 1 122 ? 20.444 5.124 -3.095 1.00 60.81 122 GLU A CA 1
ATOM 932 C C . GLU A 1 122 ? 19.582 6.078 -3.959 1.00 60.81 122 GLU A C 1
ATOM 934 O O . GLU A 1 122 ? 19.235 7.171 -3.514 1.00 60.81 122 GLU A O 1
ATOM 939 N N . GLY A 1 123 ? 19.169 5.663 -5.163 1.00 62.91 123 GLY A N 1
ATOM 940 C CA . GLY A 1 123 ? 18.319 6.435 -6.074 1.00 62.91 123 GLY A CA 1
ATOM 941 C C . GLY A 1 123 ? 16.808 6.432 -5.791 1.00 62.91 123 GLY A C 1
ATOM 942 O O . GLY A 1 123 ? 16.078 7.024 -6.586 1.00 62.91 123 GLY A O 1
ATOM 943 N N . LYS A 1 124 ? 16.309 5.763 -4.733 1.00 65.62 124 LYS A N 1
ATOM 944 C CA . LYS A 1 124 ? 14.867 5.683 -4.366 1.00 65.62 124 LYS A CA 1
ATOM 945 C C . LYS A 1 124 ? 13.930 5.349 -5.541 1.00 65.62 124 LYS A C 1
ATOM 947 O O . LYS A 1 124 ? 12.779 5.779 -5.581 1.00 65.62 124 LYS A O 1
ATOM 952 N N . THR A 1 125 ? 14.443 4.628 -6.532 1.00 73.69 125 THR A N 1
ATOM 953 C CA . THR A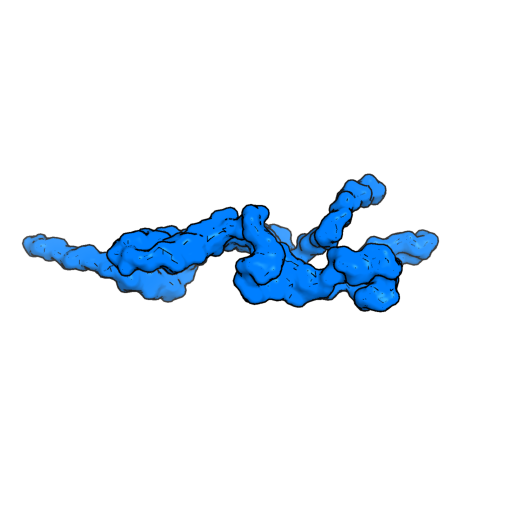 1 125 ? 13.713 4.278 -7.749 1.00 73.69 125 THR A CA 1
ATOM 954 C C . THR A 1 125 ? 13.452 2.786 -7.721 1.00 73.69 125 THR A C 1
ATOM 956 O O . THR A 1 125 ? 14.386 1.986 -7.761 1.00 73.69 125 THR A O 1
ATOM 959 N N . VAL A 1 126 ? 12.178 2.409 -7.659 1.00 79.69 126 VAL A N 1
ATOM 960 C CA . VAL A 1 126 ? 11.763 1.008 -7.734 1.00 79.69 126 VAL A CA 1
ATOM 961 C C . VAL A 1 126 ? 11.663 0.623 -9.210 1.00 79.69 126 VAL A C 1
ATOM 963 O O . VAL A 1 126 ? 10.822 1.152 -9.936 1.00 79.69 126 VAL A O 1
ATOM 966 N N . ARG A 1 127 ? 12.539 -0.278 -9.675 1.00 77.62 127 ARG A N 1
ATOM 967 C CA . ARG A 1 127 ? 12.472 -0.830 -11.040 1.00 77.62 127 ARG A CA 1
ATOM 968 C C . ARG A 1 127 ? 11.514 -2.016 -11.044 1.00 77.62 127 ARG A C 1
ATOM 970 O O . ARG A 1 127 ? 11.733 -2.987 -10.324 1.00 77.62 127 ARG A O 1
ATOM 977 N N . ILE A 1 128 ? 10.470 -1.933 -11.861 1.00 79.38 128 ILE A N 1
ATOM 978 C CA . ILE A 1 128 ? 9.453 -2.978 -12.008 1.00 79.38 128 ILE A CA 1
ATOM 979 C C . ILE A 1 128 ? 9.459 -3.440 -13.461 1.00 79.38 128 ILE A C 1
ATOM 981 O O . ILE A 1 128 ? 9.572 -2.629 -14.379 1.00 79.38 128 ILE A O 1
ATOM 985 N N . SER A 1 129 ? 9.379 -4.752 -13.664 1.00 73.50 129 SER A N 1
ATOM 986 C CA . SER A 1 129 ? 9.267 -5.348 -14.992 1.00 73.50 129 SER A CA 1
ATOM 987 C C . SER A 1 129 ? 7.914 -5.030 -15.631 1.00 73.50 129 SER A C 1
ATOM 989 O O . SER A 1 129 ? 6.909 -4.876 -14.936 1.00 73.50 129 SER A O 1
ATOM 991 N N . LEU A 1 130 ? 7.883 -4.945 -16.962 1.00 67.56 130 LEU A N 1
ATOM 992 C CA . LEU A 1 130 ? 6.643 -4.680 -17.686 1.00 67.56 130 LEU A CA 1
ATOM 993 C C . LEU A 1 130 ? 5.644 -5.836 -17.491 1.00 67.56 130 LEU A C 1
ATOM 995 O O . LEU A 1 130 ? 6.054 -7.002 -17.445 1.00 67.56 130 LEU A O 1
ATOM 999 N N . PRO A 1 131 ? 4.332 -5.551 -17.419 1.00 61.41 131 PRO A N 1
ATOM 1000 C CA . PRO A 1 131 ? 3.310 -6.591 -17.440 1.00 61.41 131 PRO A CA 1
ATOM 1001 C C . PRO A 1 131 ? 3.505 -7.506 -18.658 1.00 61.41 131 PRO A C 1
ATOM 1003 O O . PRO A 1 131 ? 3.609 -7.030 -19.785 1.00 61.41 131 PRO A O 1
ATOM 1006 N N . GLY A 1 132 ? 3.603 -8.820 -18.437 1.00 57.34 132 GLY A N 1
ATOM 1007 C CA . GLY A 1 132 ? 3.800 -9.798 -19.515 1.00 57.34 132 GLY A CA 1
ATOM 1008 C C . GLY A 1 132 ? 5.234 -9.929 -20.047 1.00 57.34 132 GLY A C 1
ATOM 1009 O O . GLY A 1 132 ? 5.454 -10.724 -20.960 1.00 57.34 132 GLY A O 1
ATOM 1010 N N . SER A 1 133 ? 6.232 -9.232 -19.482 1.00 57.38 133 SER A N 1
ATOM 1011 C CA . SER A 1 133 ? 7.630 -9.465 -19.858 1.00 57.38 133 SER A CA 1
ATOM 1012 C C . SER A 1 133 ? 8.098 -10.820 -19.320 1.00 57.38 133 SER A C 1
ATOM 1014 O O . SER A 1 133 ? 8.515 -10.942 -18.166 1.00 57.38 133 SER A O 1
ATOM 1016 N N . ALA A 1 134 ? 8.030 -11.862 -20.146 1.00 43.72 134 ALA A N 1
ATOM 1017 C CA . ALA A 1 134 ? 8.774 -13.084 -19.888 1.00 43.72 134 ALA A CA 1
ATOM 1018 C C . ALA A 1 134 ? 10.268 -12.723 -19.852 1.00 43.72 134 ALA A C 1
ATOM 1020 O O . ALA A 1 134 ? 10.802 -12.160 -20.807 1.00 43.72 134 ALA A O 1
ATOM 1021 N N . TYR A 1 135 ? 10.930 -13.000 -18.728 1.00 39.53 135 TYR A N 1
ATOM 1022 C CA . TYR A 1 135 ? 12.365 -12.792 -18.559 1.00 39.53 135 TYR A CA 1
ATOM 1023 C C . TYR A 1 135 ? 13.142 -13.624 -19.590 1.00 39.53 135 TYR A C 1
ATOM 1025 O O . TYR A 1 135 ? 13.472 -14.781 -19.337 1.00 39.53 135 TYR A O 1
ATOM 1033 N N . SER A 1 136 ? 13.492 -13.038 -20.734 1.00 32.56 136 SER A N 1
ATOM 1034 C CA . SER A 1 136 ? 14.628 -13.523 -21.514 1.00 32.56 136 SER A CA 1
ATOM 1035 C C . SER A 1 136 ? 15.886 -12.990 -20.843 1.00 32.56 136 SER A C 1
ATOM 1037 O O . SER A 1 136 ? 16.338 -11.883 -21.130 1.00 32.56 136 SER A O 1
ATOM 1039 N N . ARG A 1 137 ? 16.438 -13.764 -19.901 1.00 29.34 137 ARG A N 1
ATOM 1040 C CA . ARG A 1 137 ? 17.868 -13.649 -19.606 1.00 29.34 137 ARG A CA 1
ATOM 1041 C C . ARG A 1 137 ? 18.605 -14.155 -20.839 1.00 29.34 137 ARG A C 1
ATOM 1043 O O . ARG A 1 137 ? 18.624 -15.359 -21.086 1.00 29.34 137 ARG A O 1
ATOM 1050 N N . THR A 1 138 ? 19.192 -13.228 -21.573 1.00 34.06 138 THR A N 1
ATOM 1051 C CA . THR A 1 138 ? 20.275 -13.488 -22.524 1.00 34.06 138 THR A CA 1
ATOM 1052 C C . THR A 1 138 ? 21.518 -12.797 -22.011 1.00 34.06 138 THR A C 1
ATOM 1054 O O . THR A 1 138 ? 21.370 -11.656 -21.519 1.00 34.06 138 THR A O 1
#

Organism: NCBI:txid1282737

pLDDT: mean 84.76, std 13.96, range [29.34, 97.88]

Sequence (138 aa):
MPDPPAPSLLTEIERDLLDNVSVANVLRKLILLGGRAGSAELRDWAAQELRGYADVHVDDLPAYRKIPAIIQMDAVVGPHQVSHQTVGPHELPEEAREHITNQVPFYQGIGEIQAMIDGSGEGKTVRISLPGSAYSRT

Foldseek 3Di:
DDDDPDDDLVVVLVVCVVVVPDPLVSLVSQLVVCVVVVNPPSNVVSVCQAAFQVPPDQVRDDPVQWDQAWDFDWDDDPPDTDGRDTDDLVNDDPVCSVPFDRIDGHGGHPVVVVVQQVPDPPVSDRDDDTVPPDDPPD

Radius of gyration: 21.22 Å; chains: 1; bounding box: 48×24×76 Å

InterPro domains:
  IPR041304 AbiTii [PF18864] (8-135)

Secondary structure (DSSP, 8-state):
-PPPPPPPHHHHHHHHHHTT--HHHHHHHHHHHHHHHT-HHHHHHHHHHHH--TTS-TTTS-GGGEEE--EEEEEEETTEEEEEEEE-GGGS-HHHHTT--SEEE--S-HHHHHHHHHHS-TT-----PPTT------